Protein AF-A0AAV6VMI8-F1 (afdb_monomer_lite)

Structure (mmCIF, N/CA/C/O backbone):
data_AF-A0AAV6VMI8-F1
#
_entry.id   AF-A0AAV6VMI8-F1
#
loop_
_atom_site.group_PDB
_atom_site.id
_atom_site.type_symbol
_atom_site.label_atom_id
_atom_site.label_alt_id
_atom_site.label_comp_id
_atom_site.label_asym_id
_atom_site.label_entity_id
_atom_site.label_seq_id
_atom_site.pdbx_PDB_ins_code
_atom_site.Cartn_x
_atom_site.Cartn_y
_atom_site.Cartn_z
_atom_site.occupancy
_atom_site.B_iso_or_equiv
_atom_site.auth_seq_id
_atom_site.auth_comp_id
_atom_site.auth_asym_id
_atom_site.auth_atom_id
_atom_site.pdbx_PDB_model_num
ATOM 1 N N . MET A 1 1 ? -15.011 29.370 -5.359 1.00 36.53 1 MET A N 1
ATOM 2 C CA . MET A 1 1 ? -14.794 27.935 -5.631 1.00 36.53 1 MET A CA 1
ATOM 3 C C . MET A 1 1 ? -13.328 27.759 -5.969 1.00 36.53 1 MET A C 1
ATOM 5 O O . MET A 1 1 ? -12.942 28.091 -7.079 1.00 36.53 1 MET A O 1
ATOM 9 N N . ILE A 1 2 ? -12.497 27.371 -5.003 1.00 41.41 2 ILE A N 1
ATOM 10 C CA . ILE A 1 2 ? -11.079 27.104 -5.263 1.00 41.41 2 ILE A CA 1
ATOM 11 C C . ILE A 1 2 ? -10.953 25.587 -5.303 1.00 41.41 2 ILE A C 1
ATOM 13 O O . ILE A 1 2 ? -11.110 24.921 -4.285 1.00 41.41 2 ILE A O 1
ATOM 17 N N . VAL A 1 3 ? -10.792 25.060 -6.515 1.00 41.78 3 VAL A N 1
ATOM 18 C CA . VAL A 1 3 ? -10.458 23.657 -6.749 1.00 41.78 3 VAL A CA 1
ATOM 19 C C . VAL A 1 3 ? -9.028 23.489 -6.258 1.00 41.78 3 VAL A C 1
ATOM 21 O O . VAL A 1 3 ? -8.110 24.094 -6.811 1.00 41.78 3 VAL A O 1
ATOM 24 N N . TRP A 1 4 ? -8.860 22.751 -5.169 1.00 43.25 4 TRP A N 1
ATOM 25 C CA . TRP A 1 4 ? -7.545 22.470 -4.620 1.00 43.25 4 TRP A CA 1
ATOM 26 C C . TRP A 1 4 ? -6.719 21.654 -5.616 1.00 43.25 4 TRP A C 1
ATOM 28 O O . TRP A 1 4 ? -7.239 20.760 -6.285 1.00 43.25 4 TRP A O 1
ATOM 38 N N . ASN A 1 5 ? -5.448 22.029 -5.757 1.00 41.22 5 ASN A N 1
ATOM 39 C CA . ASN A 1 5 ? -4.552 21.483 -6.764 1.00 41.22 5 ASN A CA 1
ATOM 40 C C . ASN A 1 5 ? -3.282 20.922 -6.093 1.00 41.22 5 ASN A C 1
ATOM 42 O O . ASN A 1 5 ? -2.384 21.722 -5.787 1.00 41.22 5 ASN A O 1
ATOM 46 N N . PRO A 1 6 ? -3.168 19.586 -5.927 1.00 44.47 6 PRO A N 1
ATOM 47 C CA . PRO A 1 6 ? -2.033 18.894 -5.293 1.00 44.47 6 PRO A CA 1
ATOM 48 C C . PRO A 1 6 ? -0.650 19.350 -5.745 1.00 44.47 6 PRO A C 1
ATOM 50 O O . PRO A 1 6 ? 0.339 19.263 -5.023 1.00 44.47 6 PRO A O 1
ATOM 53 N N . ARG A 1 7 ? -0.544 19.798 -7.002 1.00 43.59 7 ARG A N 1
ATOM 54 C CA . ARG A 1 7 ? 0.745 20.137 -7.609 1.00 43.59 7 ARG A CA 1
ATOM 55 C C . ARG A 1 7 ? 1.247 21.527 -7.224 1.00 43.59 7 ARG A C 1
ATOM 57 O O . ARG A 1 7 ? 2.435 21.788 -7.415 1.00 43.59 7 ARG A O 1
ATOM 64 N N . LYS A 1 8 ? 0.375 22.422 -6.739 1.00 41.94 8 LYS A N 1
ATOM 65 C CA . LYS A 1 8 ? 0.698 23.842 -6.501 1.00 41.94 8 LYS A CA 1
ATOM 66 C C . LYS A 1 8 ? 0.512 24.309 -5.060 1.00 41.94 8 LYS A C 1
ATOM 68 O O . LYS A 1 8 ? 1.284 25.162 -4.639 1.00 41.94 8 LYS A O 1
ATOM 73 N N . ASP A 1 9 ? -0.452 23.770 -4.321 1.00 42.38 9 ASP A N 1
ATOM 74 C CA . ASP A 1 9 ? -0.675 24.167 -2.929 1.00 42.38 9 ASP A CA 1
ATOM 75 C C . ASP A 1 9 ? 0.096 23.236 -1.988 1.00 42.38 9 ASP A C 1
ATOM 77 O O . ASP A 1 9 ? -0.278 22.086 -1.790 1.00 42.38 9 ASP A O 1
ATOM 81 N N . HIS A 1 10 ? 1.193 23.730 -1.406 1.00 50.44 10 HIS A N 1
ATOM 82 C CA . HIS A 1 10 ? 1.924 23.046 -0.321 1.00 50.44 10 HIS A CA 1
ATOM 83 C C . HIS A 1 10 ? 1.223 23.199 1.039 1.00 50.44 10 HIS A C 1
ATOM 85 O O . HIS A 1 10 ? 1.739 22.767 2.065 1.00 50.44 10 HIS A O 1
ATOM 91 N N . THR A 1 11 ? 0.048 23.828 1.058 1.00 46.03 11 THR A N 1
ATOM 92 C CA . THR A 1 11 ? -0.786 24.011 2.239 1.00 46.03 11 THR A CA 1
ATOM 93 C C . THR A 1 11 ? -2.176 23.449 1.968 1.00 46.03 11 THR A C 1
ATOM 95 O O . THR A 1 11 ? -2.879 23.848 1.041 1.00 46.03 11 THR A O 1
ATOM 98 N N . ILE A 1 12 ? -2.575 22.481 2.791 1.00 54.03 12 ILE A N 1
ATOM 99 C CA . ILE A 1 12 ? -3.900 21.863 2.733 1.00 54.03 12 ILE A CA 1
ATOM 100 C C . ILE A 1 12 ? -4.937 22.947 3.087 1.00 54.03 12 ILE A C 1
ATOM 102 O O . ILE A 1 12 ? -4.815 23.575 4.145 1.00 54.03 12 ILE A O 1
ATOM 106 N N . PRO A 1 13 ? -5.946 23.216 2.238 1.00 40.59 13 PRO A N 1
ATOM 107 C CA . PRO A 1 13 ? -6.898 24.290 2.480 1.00 40.59 13 PRO A CA 1
ATOM 108 C C . PRO A 1 13 ? -7.735 24.009 3.745 1.00 40.59 13 PRO A C 1
ATOM 110 O O . PRO A 1 13 ? -8.240 22.893 3.904 1.00 40.59 13 PRO A O 1
ATOM 113 N N . PRO A 1 14 ? -7.978 25.018 4.610 1.00 41.50 14 PRO A N 1
ATOM 114 C CA . PRO A 1 14 ? -8.637 24.854 5.916 1.00 41.50 14 PRO A CA 1
ATOM 115 C C . PRO A 1 14 ? -10.023 24.195 5.869 1.00 41.50 14 PRO A C 1
ATOM 117 O O . PRO A 1 14 ? -10.485 23.642 6.861 1.00 41.50 14 PRO A O 1
ATOM 120 N N . ILE A 1 15 ? -10.693 24.252 4.716 1.00 39.72 15 ILE A N 1
ATOM 121 C CA . ILE A 1 15 ? -12.059 23.753 4.517 1.00 39.72 15 ILE A CA 1
ATOM 122 C C . ILE A 1 15 ? -12.089 22.221 4.344 1.00 39.72 15 ILE A C 1
ATOM 124 O O . ILE A 1 15 ? -13.077 21.602 4.723 1.00 39.72 15 ILE A O 1
ATOM 128 N N . ALA A 1 16 ? -11.015 21.594 3.842 1.00 44.25 16 ALA A N 1
ATOM 129 C CA . ALA A 1 16 ? -10.885 20.129 3.797 1.00 44.25 16 ALA A CA 1
ATOM 130 C C . ALA A 1 16 ? -10.472 19.532 5.160 1.00 44.25 16 ALA A C 1
ATOM 132 O O . ALA A 1 16 ? -10.681 18.350 5.420 1.00 44.25 16 ALA A O 1
ATOM 133 N N . MET A 1 17 ? -9.916 20.370 6.041 1.00 43.28 17 MET A N 1
ATOM 134 C CA . MET A 1 17 ? -9.353 19.997 7.341 1.00 43.28 17 MET A CA 1
ATOM 135 C C . MET A 1 17 ? -10.396 19.891 8.472 1.00 43.28 17 MET A C 1
ATOM 137 O O . MET A 1 17 ? -10.058 19.514 9.588 1.00 43.28 17 MET A O 1
ATOM 141 N N . THR A 1 18 ? -11.664 20.242 8.241 1.00 39.09 18 THR A N 1
ATOM 142 C CA . THR A 1 18 ? -12.664 20.297 9.327 1.00 39.09 18 THR A CA 1
ATOM 143 C C . THR A 1 18 ? -13.175 18.924 9.772 1.00 39.09 18 THR A C 1
ATOM 145 O O . THR A 1 18 ? -13.643 18.805 10.900 1.00 39.09 18 THR A O 1
ATOM 148 N N . ALA A 1 19 ? -13.049 17.885 8.938 1.00 51.28 19 ALA A N 1
ATOM 149 C CA . ALA A 1 19 ? -13.387 16.500 9.297 1.00 51.28 19 ALA A CA 1
ATOM 150 C C . ALA A 1 19 ? -12.155 15.606 9.539 1.00 51.28 19 ALA A C 1
ATOM 152 O O . ALA A 1 19 ? -12.262 14.588 10.218 1.00 51.28 19 ALA A O 1
ATOM 153 N N . PHE A 1 20 ? -10.989 15.981 9.007 1.00 60.47 20 PHE A N 1
ATOM 154 C CA . PHE A 1 20 ? -9.738 15.236 9.137 1.00 60.47 20 PHE A CA 1
ATOM 155 C C . PHE A 1 20 ? -8.681 16.144 9.776 1.00 60.47 20 PHE A C 1
ATOM 157 O O . PHE A 1 20 ? -8.137 17.031 9.119 1.00 60.47 20 PHE A O 1
ATOM 164 N N . THR A 1 21 ? -8.433 15.969 11.075 1.00 70.50 21 THR A N 1
ATOM 165 C CA . THR A 1 21 ? -7.460 16.772 11.829 1.00 70.50 21 THR A CA 1
ATOM 166 C C . THR A 1 21 ? -6.040 16.222 11.664 1.00 70.50 21 THR A C 1
ATOM 168 O O . THR A 1 21 ? -5.843 15.027 11.447 1.00 70.50 21 THR A O 1
ATOM 171 N N . GLN A 1 22 ? -5.029 17.085 11.816 1.00 66.25 22 GLN A N 1
ATOM 172 C CA . GLN A 1 22 ? -3.614 16.674 11.839 1.00 66.25 22 GLN A CA 1
ATOM 173 C C . GLN A 1 22 ? -3.338 15.612 12.917 1.00 66.25 22 GLN A C 1
ATOM 175 O O . GLN A 1 22 ? -2.601 14.666 12.681 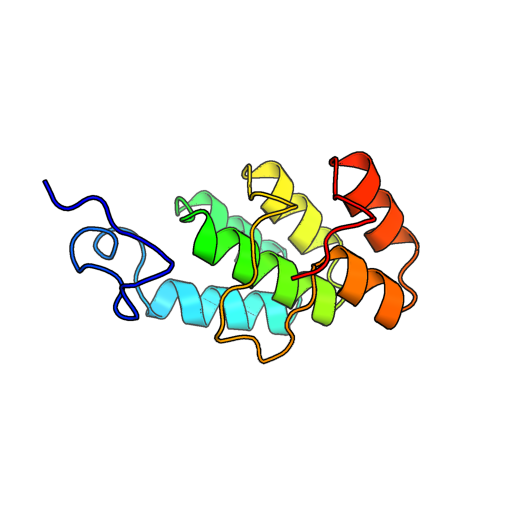1.00 66.25 22 GLN A O 1
ATOM 180 N N . GLU A 1 23 ? -4.025 15.693 14.057 1.00 73.88 23 GLU A N 1
ATOM 181 C CA . GLU A 1 23 ? -3.925 14.701 15.132 1.00 73.88 23 GLU A CA 1
ATOM 182 C C . GLU A 1 23 ? -4.386 13.298 14.692 1.00 73.88 23 GLU A C 1
ATOM 184 O O . GLU A 1 23 ? -3.769 12.295 15.056 1.00 73.88 23 GLU A O 1
ATOM 189 N N . ILE A 1 24 ? -5.427 13.207 13.851 1.00 77.19 24 ILE A N 1
ATOM 190 C CA . ILE A 1 24 ? -5.866 11.936 13.255 1.00 77.19 24 ILE A CA 1
ATOM 191 C C . ILE A 1 24 ? -4.804 11.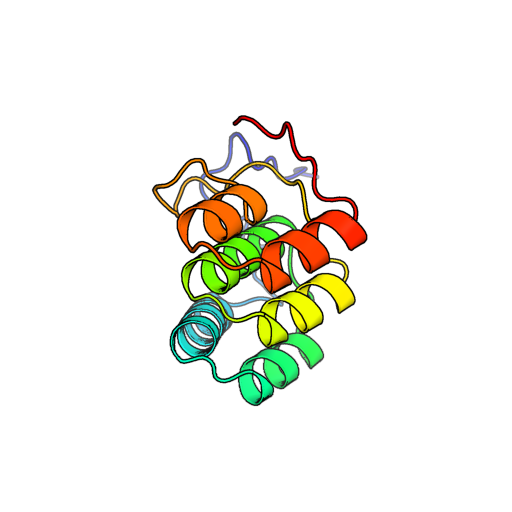412 12.285 1.00 77.19 24 ILE A C 1
ATOM 193 O O . ILE A 1 24 ? -4.526 10.214 12.287 1.00 77.19 24 ILE A O 1
ATOM 197 N N . PHE A 1 25 ? -4.188 12.283 11.481 1.00 76.75 25 PHE A N 1
ATOM 198 C CA . PHE A 1 25 ? -3.111 11.889 10.569 1.00 76.75 25 PHE A CA 1
ATOM 199 C C . PHE A 1 25 ? -1.884 11.355 11.317 1.00 76.75 25 PHE A C 1
ATOM 201 O O . PHE A 1 25 ? -1.397 10.271 10.996 1.00 76.75 25 PHE A O 1
ATOM 208 N N . ASP A 1 26 ? -1.428 12.053 12.354 1.00 78.94 26 ASP A N 1
ATOM 209 C CA . ASP A 1 26 ? -0.295 11.630 13.184 1.00 78.94 26 ASP A CA 1
ATOM 210 C C . ASP A 1 26 ? -0.595 10.311 13.904 1.00 78.94 26 ASP A C 1
ATOM 212 O O . ASP A 1 26 ? 0.230 9.396 13.942 1.00 78.94 26 ASP A O 1
ATOM 216 N N . THR A 1 27 ? -1.820 10.153 14.406 1.00 84.62 27 THR A N 1
ATOM 217 C CA . THR A 1 27 ? -2.254 8.901 15.033 1.00 84.62 27 THR A CA 1
ATOM 218 C C . THR A 1 27 ? -2.307 7.758 14.014 1.00 84.62 27 THR A C 1
ATOM 220 O O . THR A 1 27 ? -1.836 6.653 14.291 1.00 84.62 27 THR A O 1
ATOM 223 N N . LEU A 1 28 ? -2.828 8.000 12.808 1.00 82.88 28 LEU A N 1
ATOM 224 C CA . LEU A 1 28 ? -2.870 7.005 11.732 1.00 82.88 28 LEU A CA 1
ATOM 225 C C . LEU A 1 28 ? -1.465 6.596 11.293 1.00 82.88 28 LEU A C 1
ATOM 227 O O . LEU A 1 28 ? -1.164 5.407 11.250 1.00 82.88 28 LEU A O 1
ATOM 231 N N . THR A 1 29 ? -0.581 7.552 11.024 1.00 81.81 29 THR A N 1
ATOM 232 C CA . THR A 1 29 ? 0.804 7.255 10.634 1.00 81.81 29 THR A CA 1
ATOM 233 C C . THR A 1 29 ? 1.556 6.512 11.738 1.00 81.81 29 THR A C 1
ATOM 235 O O . THR A 1 29 ? 2.304 5.574 11.442 1.00 81.81 29 THR A O 1
ATOM 238 N N . HIS A 1 30 ? 1.312 6.846 13.009 1.00 85.12 30 HIS A N 1
ATOM 239 C CA . HIS A 1 30 ? 1.862 6.117 14.147 1.00 85.12 30 HIS A CA 1
ATOM 240 C C . HIS A 1 30 ? 1.342 4.675 14.209 1.00 85.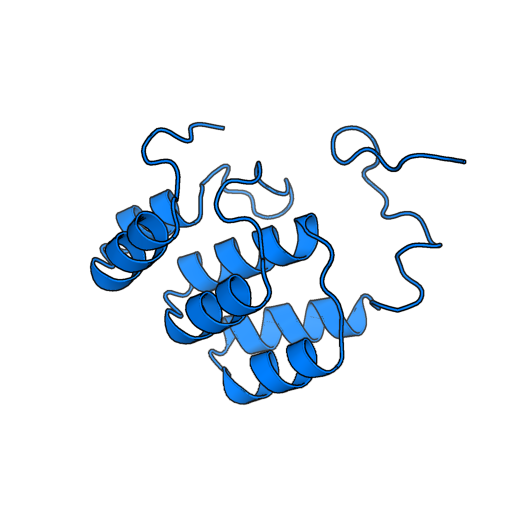12 30 HIS A C 1
ATOM 242 O O . HIS A 1 30 ? 2.153 3.753 14.217 1.00 85.12 30 HIS A O 1
ATOM 248 N N . THR A 1 31 ? 0.021 4.457 14.166 1.00 86.00 31 THR A N 1
ATOM 249 C CA . THR A 1 31 ? -0.576 3.102 14.208 1.00 86.00 31 THR A CA 1
ATOM 250 C C . THR A 1 31 ? -0.123 2.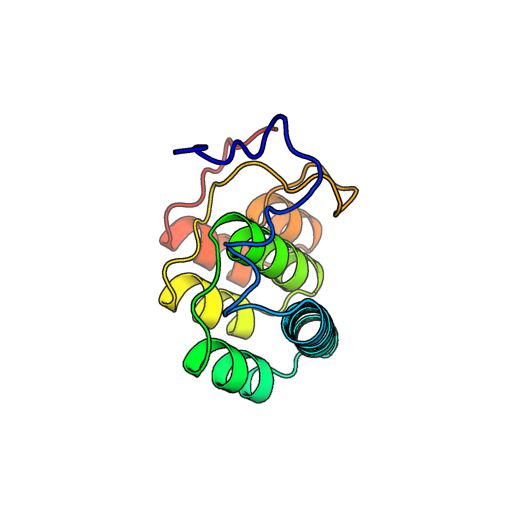226 13.040 1.00 86.00 31 THR A C 1
ATOM 252 O O . THR A 1 31 ? 0.192 1.051 13.228 1.00 86.00 31 THR A O 1
ATOM 255 N N . ILE A 1 32 ? 0.008 2.808 11.846 1.00 85.44 32 ILE A N 1
ATOM 256 C CA . ILE A 1 32 ? 0.527 2.119 10.662 1.00 85.44 32 ILE A CA 1
ATOM 257 C C . ILE A 1 32 ? 2.007 1.798 10.823 1.00 85.44 32 ILE A C 1
ATOM 259 O O . ILE A 1 32 ? 2.448 0.737 10.398 1.00 85.44 32 ILE A O 1
ATOM 263 N N . THR A 1 33 ? 2.781 2.668 11.466 1.00 82.44 33 THR A N 1
ATOM 264 C CA . THR A 1 33 ? 4.193 2.403 11.761 1.00 82.44 33 THR A CA 1
ATOM 265 C C . THR A 1 33 ? 4.362 1.301 12.803 1.00 82.44 33 THR A C 1
ATOM 267 O O . THR A 1 33 ? 5.289 0.502 12.681 1.00 82.44 33 THR A O 1
ATOM 270 N N . THR A 1 34 ? 3.479 1.234 13.800 1.00 85.50 34 THR A N 1
ATOM 271 C CA . THR A 1 34 ? 3.503 0.204 14.848 1.00 85.50 34 THR A CA 1
ATOM 272 C C . THR A 1 34 ? 2.855 -1.115 14.419 1.00 85.50 34 THR A C 1
ATOM 274 O O . THR A 1 34 ? 3.053 -2.114 15.102 1.00 85.50 34 THR A O 1
ATOM 277 N N . GLY A 1 35 ? 2.112 -1.140 13.305 1.00 83.69 35 GLY A N 1
ATOM 278 C CA . GLY A 1 35 ? 1.437 -2.338 12.782 1.00 83.69 35 GLY A CA 1
ATOM 279 C C . GLY A 1 35 ? 0.095 -2.648 13.443 1.00 83.69 35 GLY A C 1
ATOM 280 O O . GLY A 1 35 ? -0.381 -3.777 13.381 1.00 83.69 35 GLY A O 1
ATOM 281 N N . ASP A 1 36 ? -0.521 -1.657 14.085 1.00 87.00 36 ASP A N 1
ATOM 282 C CA . ASP A 1 36 ? -1.734 -1.822 14.889 1.00 87.00 36 ASP A CA 1
ATOM 283 C C . ASP A 1 36 ? -2.989 -1.741 13.997 1.00 87.00 36 ASP A C 1
ATOM 285 O O . ASP A 1 36 ? -3.689 -0.725 13.948 1.00 87.00 36 ASP A O 1
ATOM 289 N N . ALA A 1 37 ? -3.230 -2.810 13.227 1.00 84.56 37 ALA A N 1
ATOM 290 C CA . ALA A 1 37 ? -4.258 -2.853 12.184 1.00 84.56 37 ALA A CA 1
ATOM 291 C C . ALA A 1 37 ? -5.681 -2.605 12.713 1.00 84.56 37 ALA A C 1
ATOM 293 O O . ALA A 1 37 ? -6.455 -1.918 12.046 1.00 84.56 37 ALA A O 1
ATOM 294 N N . GLU A 1 38 ? -6.019 -3.085 13.916 1.00 86.12 38 GLU A N 1
ATOM 295 C CA . GLU A 1 38 ? -7.333 -2.841 14.531 1.00 86.12 38 GLU A CA 1
ATOM 296 C C . GLU A 1 38 ? -7.573 -1.351 14.789 1.00 86.12 38 GLU A C 1
ATOM 298 O O . GLU A 1 38 ? -8.638 -0.817 14.465 1.00 86.12 38 GLU A O 1
ATOM 303 N N . LYS A 1 39 ? -6.582 -0.647 15.352 1.00 85.44 39 LYS A N 1
ATOM 304 C CA . LYS A 1 39 ? -6.700 0.799 15.584 1.00 85.44 39 LYS A CA 1
ATOM 305 C C . LYS A 1 39 ? -6.785 1.553 14.272 1.00 85.44 39 LYS A C 1
ATOM 307 O O . LYS A 1 39 ? -7.617 2.452 14.153 1.00 85.44 39 LYS A O 1
ATOM 312 N N . THR A 1 40 ? -5.965 1.178 13.291 1.00 84.75 40 THR A N 1
ATOM 313 C CA . THR A 1 40 ? -6.026 1.779 11.960 1.00 84.75 40 THR A CA 1
ATOM 314 C C . THR A 1 40 ? -7.414 1.584 11.349 1.00 84.75 40 THR A C 1
ATOM 316 O O . THR A 1 40 ? -8.018 2.558 10.914 1.00 84.75 40 THR A O 1
ATOM 319 N N . GLU A 1 41 ? -7.986 0.379 11.390 1.00 84.75 41 GLU A N 1
ATOM 320 C CA . GLU A 1 41 ? -9.332 0.133 10.871 1.00 84.75 41 GLU A CA 1
ATOM 321 C C . GLU A 1 41 ? -10.396 0.950 11.609 1.00 84.75 41 GLU A C 1
ATOM 323 O O . GLU A 1 41 ? -11.235 1.576 10.961 1.00 84.75 41 GLU A O 1
ATOM 328 N N . ASN A 1 42 ? -10.354 0.982 12.943 1.00 85.50 42 ASN A N 1
ATOM 329 C CA . ASN A 1 42 ? -11.307 1.736 13.753 1.00 85.50 42 ASN A CA 1
ATOM 330 C C . ASN A 1 42 ? -11.279 3.227 13.414 1.00 85.50 42 ASN A C 1
ATOM 332 O O . ASN A 1 42 ? -12.332 3.819 13.181 1.00 85.50 42 ASN A O 1
ATOM 336 N N . ILE A 1 43 ? -10.089 3.822 13.303 1.00 81.31 43 ILE A N 1
ATOM 337 C CA . ILE A 1 43 ? -9.951 5.229 12.915 1.00 81.31 43 ILE A CA 1
ATOM 338 C C . ILE A 1 43 ? -10.485 5.426 11.495 1.00 81.31 43 ILE A C 1
ATOM 340 O O . ILE A 1 43 ? -11.313 6.308 11.262 1.00 81.31 43 ILE A O 1
ATOM 344 N N . LEU A 1 44 ? -10.103 4.554 10.559 1.00 80.12 44 LEU A N 1
ATOM 345 C CA . LEU A 1 44 ? -10.607 4.609 9.193 1.00 80.12 44 LEU A CA 1
ATOM 346 C C . LEU A 1 44 ? -12.130 4.468 9.155 1.00 80.12 44 LEU A C 1
ATOM 348 O O . LEU A 1 44 ? -12.772 5.123 8.349 1.00 80.12 44 LEU A O 1
ATOM 352 N N . ARG A 1 45 ? -12.766 3.642 9.997 1.00 78.62 45 ARG A N 1
ATOM 353 C CA . ARG A 1 45 ? -14.239 3.492 10.024 1.00 78.62 45 ARG A CA 1
ATOM 354 C C . ARG A 1 45 ? -14.935 4.802 10.378 1.00 78.62 45 ARG A C 1
ATOM 356 O O . ARG A 1 45 ? -16.038 5.046 9.903 1.00 78.62 45 ARG A O 1
ATOM 363 N N . THR A 1 46 ? -14.294 5.624 11.200 1.00 77.56 46 THR A N 1
ATOM 364 C CA . THR A 1 46 ? -14.855 6.897 11.659 1.00 77.56 46 THR A CA 1
ATOM 365 C C . THR A 1 46 ? -14.591 8.064 10.713 1.00 77.56 46 THR A C 1
ATOM 367 O O . THR A 1 46 ? -15.302 9.064 10.792 1.00 77.56 46 THR A O 1
ATOM 370 N N . VAL A 1 47 ? -13.606 7.953 9.814 1.00 75.25 47 VAL A N 1
ATOM 371 C CA . VAL A 1 47 ? -13.131 9.076 8.999 1.00 75.25 47 VAL A CA 1
ATOM 372 C C . VAL A 1 47 ? -13.108 8.747 7.508 1.00 75.25 47 VAL A C 1
ATOM 374 O O . VAL A 1 47 ? -12.769 7.642 7.093 1.00 75.25 47 VAL A O 1
ATOM 377 N N . VAL A 1 48 ? -13.440 9.731 6.676 1.00 74.44 48 VAL A N 1
ATOM 378 C CA . VAL A 1 48 ? -13.273 9.625 5.221 1.00 74.44 48 VAL A CA 1
ATOM 379 C C . VAL A 1 48 ? -11.890 10.154 4.859 1.00 74.44 48 VAL A C 1
ATOM 381 O O . VAL A 1 48 ? -11.563 11.295 5.184 1.00 74.44 48 VAL A O 1
ATOM 384 N N . LEU A 1 49 ? -11.074 9.329 4.198 1.00 69.56 49 LEU A N 1
ATOM 385 C CA . LEU A 1 49 ? -9.730 9.726 3.788 1.00 69.56 49 LEU A CA 1
ATOM 386 C C . LEU A 1 49 ? -9.753 10.550 2.490 1.00 69.56 49 LEU A C 1
ATOM 388 O O . LEU A 1 49 ? -10.368 10.126 1.508 1.00 69.56 49 LEU A O 1
ATOM 392 N N . PRO A 1 50 ? -9.019 11.675 2.433 1.00 70.94 50 PRO A N 1
ATOM 393 C CA . PRO A 1 50 ? -8.628 12.279 1.165 1.00 70.94 50 PRO A CA 1
ATOM 394 C C . PRO A 1 50 ? -7.763 11.304 0.353 1.00 70.94 50 PRO A C 1
ATOM 396 O O . PRO A 1 50 ? -6.945 10.588 0.931 1.00 70.94 50 PRO A O 1
ATOM 399 N N . GLN A 1 51 ? -7.876 11.322 -0.979 1.00 68.88 51 GLN A N 1
ATOM 400 C CA . GLN A 1 51 ? -7.083 10.460 -1.876 1.00 68.88 51 GLN A CA 1
ATOM 401 C C . GLN A 1 51 ? -5.570 10.578 -1.627 1.00 68.88 51 GLN A C 1
ATOM 403 O O . GLN A 1 51 ? -4.881 9.569 -1.502 1.00 68.88 51 GLN A O 1
ATOM 408 N N . GLU A 1 52 ? -5.070 11.802 -1.448 1.00 67.06 52 GLU A N 1
ATOM 409 C CA . GLU A 1 52 ? -3.642 12.072 -1.222 1.00 67.06 52 GLU A CA 1
ATOM 410 C C . GLU A 1 52 ? -3.124 11.509 0.106 1.00 67.06 52 GLU A C 1
ATOM 412 O O . GLU A 1 52 ? -2.012 10.979 0.195 1.00 67.06 52 GLU A O 1
ATOM 417 N N . VAL A 1 53 ? -3.960 11.573 1.145 1.00 73.44 53 VAL A N 1
ATOM 418 C CA . VAL A 1 53 ? -3.664 10.969 2.447 1.00 73.44 53 VAL A CA 1
ATOM 419 C C . VAL A 1 53 ? -3.718 9.448 2.333 1.00 73.44 53 VAL A C 1
ATOM 421 O O . VAL A 1 53 ? -2.811 8.773 2.810 1.00 73.44 53 VAL A O 1
ATOM 424 N N . GLY A 1 54 ? -4.733 8.903 1.659 1.00 75.31 54 GLY A N 1
ATOM 425 C CA . GLY A 1 54 ? -4.863 7.467 1.414 1.00 75.31 54 GLY A CA 1
ATOM 426 C C . GLY A 1 54 ? -3.625 6.874 0.745 1.00 75.31 54 GLY A C 1
ATOM 427 O O . GLY A 1 54 ? -3.086 5.879 1.228 1.00 75.31 54 GLY A O 1
ATOM 428 N N . TYR A 1 55 ? -3.111 7.538 -0.291 1.00 76.44 55 TYR A N 1
ATOM 429 C CA . TYR A 1 55 ? -1.892 7.114 -0.975 1.00 76.44 55 TYR A CA 1
ATOM 430 C C . TYR A 1 55 ? -0.654 7.171 -0.065 1.00 76.44 55 TYR A C 1
ATOM 432 O O . TYR A 1 55 ? 0.109 6.208 0.016 1.00 76.44 55 TYR A O 1
ATOM 440 N N . SER A 1 56 ? -0.482 8.269 0.679 1.00 77.19 56 SER A N 1
ATOM 441 C CA . SER A 1 56 ? 0.608 8.436 1.654 1.00 77.19 56 SER A CA 1
ATOM 442 C C . SER A 1 56 ? 0.647 7.311 2.689 1.00 77.19 56 SER A C 1
ATOM 444 O O . SER A 1 56 ? 1.696 6.716 2.947 1.00 77.19 56 SER A O 1
ATOM 446 N N . LEU A 1 57 ? -0.516 6.982 3.255 1.00 80.12 57 LEU A N 1
ATOM 447 C CA . LEU A 1 57 ? -0.661 5.897 4.219 1.00 80.12 57 LEU A CA 1
ATOM 448 C C . LEU A 1 57 ? -0.377 4.532 3.581 1.00 80.12 57 LEU A C 1
ATOM 450 O O . LEU A 1 57 ? 0.230 3.673 4.222 1.00 80.12 57 LEU A O 1
ATOM 454 N N . MET A 1 58 ? -0.752 4.342 2.314 1.00 81.94 58 MET A N 1
ATOM 455 C CA . MET A 1 58 ? -0.495 3.102 1.583 1.00 81.94 58 MET A CA 1
ATOM 456 C C . MET A 1 58 ? 0.998 2.900 1.300 1.00 81.94 58 MET A C 1
ATOM 458 O O . MET A 1 58 ? 1.515 1.801 1.505 1.00 81.94 58 MET A O 1
ATOM 462 N N . CYS A 1 59 ? 1.720 3.959 0.921 1.00 79.19 59 CYS A N 1
ATOM 463 C CA . CYS A 1 59 ? 3.179 3.937 0.802 1.00 79.19 59 CYS A CA 1
ATOM 464 C C . CYS A 1 59 ? 3.858 3.613 2.136 1.00 79.19 59 CYS A C 1
ATOM 466 O O . CYS A 1 59 ? 4.764 2.779 2.179 1.00 79.19 59 CYS A O 1
ATOM 468 N N . LEU A 1 60 ? 3.405 4.228 3.233 1.00 81.81 60 LEU A N 1
ATOM 469 C CA . LEU A 1 60 ? 3.950 3.966 4.564 1.00 81.81 60 LEU A CA 1
ATOM 470 C C . LEU A 1 60 ? 3.725 2.508 4.985 1.00 81.81 60 LEU A C 1
ATOM 472 O O . LEU A 1 60 ? 4.663 1.836 5.417 1.00 81.81 60 LEU A O 1
ATOM 476 N N . ALA A 1 61 ? 2.511 1.989 4.804 1.00 85.06 61 ALA A N 1
ATOM 477 C CA . ALA A 1 61 ? 2.197 0.594 5.085 1.00 85.06 61 ALA A CA 1
ATOM 478 C C . ALA A 1 61 ? 3.033 -0.363 4.215 1.00 85.06 61 ALA A C 1
ATOM 480 O O . ALA A 1 61 ? 3.514 -1.381 4.716 1.00 85.06 61 ALA A O 1
ATOM 481 N N . ALA A 1 62 ? 3.294 -0.011 2.949 1.00 84.12 62 ALA A N 1
ATOM 482 C CA . ALA A 1 62 ? 4.111 -0.816 2.041 1.00 84.12 62 ALA A CA 1
ATOM 483 C C . ALA A 1 62 ? 5.582 -0.814 2.470 1.00 84.12 62 ALA A C 1
ATOM 485 O O . ALA A 1 62 ? 6.228 -1.859 2.517 1.00 84.12 62 ALA A O 1
ATOM 486 N N . GLN A 1 63 ? 6.100 0.347 2.877 1.00 81.94 63 GLN A N 1
ATOM 487 C CA . GLN A 1 63 ? 7.444 0.486 3.432 1.00 81.94 63 GLN A CA 1
ATOM 488 C C . GLN A 1 63 ? 7.628 -0.341 4.716 1.00 81.94 63 GLN A C 1
ATOM 490 O O . GLN A 1 63 ? 8.707 -0.904 4.943 1.00 81.94 63 GLN A O 1
ATOM 495 N N . LYS A 1 64 ? 6.590 -0.403 5.556 1.00 83.31 64 LYS A N 1
ATOM 496 C CA . LYS A 1 64 ? 6.566 -1.168 6.812 1.00 83.31 64 LYS A CA 1
ATOM 497 C C . LYS A 1 64 ? 6.179 -2.631 6.634 1.00 83.31 64 LYS A C 1
ATOM 499 O O . LYS A 1 64 ? 6.309 -3.396 7.580 1.00 83.31 64 LYS A O 1
ATOM 504 N N . ASN A 1 65 ? 5.818 -3.037 5.419 1.00 84.19 65 ASN A N 1
ATOM 505 C CA . ASN A 1 65 ? 5.431 -4.400 5.083 1.00 84.19 65 ASN A CA 1
ATOM 506 C C . ASN A 1 65 ? 4.119 -4.877 5.737 1.00 84.19 65 ASN A C 1
ATOM 508 O O . ASN A 1 65 ? 3.937 -6.070 5.968 1.00 84.19 65 ASN A O 1
ATOM 512 N N . HIS A 1 66 ? 3.202 -3.958 6.039 1.00 86.94 66 HIS A N 1
ATOM 513 C CA . HIS A 1 66 ? 1.934 -4.259 6.705 1.00 86.94 66 HIS A CA 1
ATOM 514 C C . HIS A 1 66 ? 0.827 -4.543 5.682 1.00 86.94 66 HIS A C 1
ATOM 516 O O . HIS A 1 66 ? 0.034 -3.667 5.331 1.00 86.94 66 HIS A O 1
ATOM 522 N N . VAL A 1 67 ? 0.784 -5.786 5.197 1.00 85.81 67 VAL A N 1
ATOM 523 C CA . VAL A 1 67 ? -0.165 -6.243 4.165 1.00 85.81 67 VAL A CA 1
ATOM 524 C C . VAL A 1 67 ? -1.622 -6.078 4.613 1.00 85.81 67 VAL A C 1
ATOM 526 O O . VAL A 1 67 ? -2.457 -5.636 3.823 1.00 85.81 67 VAL A O 1
ATOM 529 N N . ASP A 1 68 ? -1.922 -6.350 5.884 1.00 88.56 68 ASP A N 1
ATOM 530 C CA . ASP A 1 68 ? -3.276 -6.234 6.445 1.00 88.56 68 ASP A CA 1
ATOM 531 C C . ASP A 1 68 ? -3.802 -4.797 6.384 1.00 88.56 68 ASP A C 1
ATOM 533 O O . ASP A 1 68 ? -4.935 -4.543 5.979 1.00 88.56 68 ASP A O 1
ATOM 537 N N . ILE A 1 69 ? -2.940 -3.832 6.700 1.00 87.00 69 ILE A N 1
ATOM 538 C CA . ILE A 1 69 ? -3.270 -2.408 6.633 1.00 87.00 69 ILE A CA 1
ATOM 539 C C . ILE A 1 69 ? -3.523 -1.986 5.184 1.00 87.00 69 ILE A C 1
ATOM 541 O O . ILE A 1 69 ? -4.458 -1.236 4.913 1.00 87.00 69 ILE A O 1
ATOM 545 N N . ILE A 1 70 ? -2.735 -2.496 4.235 1.00 85.81 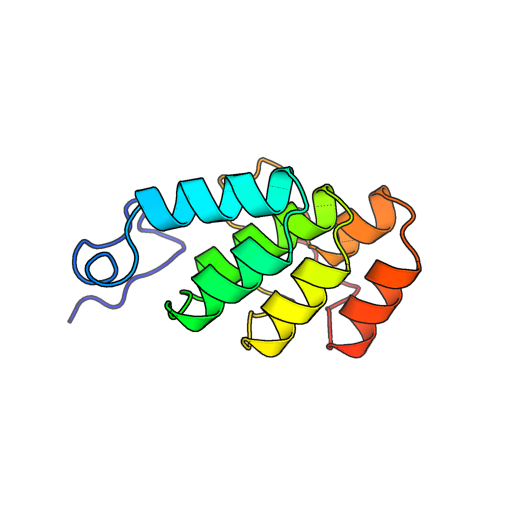70 ILE A N 1
ATOM 546 C CA . ILE A 1 70 ? -2.936 -2.216 2.809 1.00 85.81 70 ILE A CA 1
ATOM 547 C C . ILE A 1 70 ? -4.265 -2.782 2.316 1.00 85.81 70 ILE A C 1
ATOM 549 O O . ILE A 1 70 ? -4.973 -2.093 1.584 1.00 85.81 70 ILE A O 1
ATOM 553 N N . ARG A 1 71 ? -4.656 -3.984 2.759 1.00 86.75 71 ARG A N 1
ATOM 554 C CA . ARG A 1 71 ? -5.988 -4.539 2.467 1.00 86.75 71 ARG A CA 1
ATOM 555 C C . ARG A 1 71 ? -7.091 -3.597 2.932 1.00 86.75 71 ARG A C 1
ATOM 557 O O . ARG A 1 71 ? -7.980 -3.289 2.144 1.00 86.75 71 ARG A O 1
ATOM 564 N N . ILE A 1 72 ? -6.998 -3.112 4.171 1.00 86.19 72 ILE A N 1
ATOM 565 C CA . ILE A 1 72 ? -7.980 -2.184 4.740 1.00 86.19 72 ILE A CA 1
ATOM 566 C C . ILE A 1 72 ? -8.024 -0.882 3.927 1.00 86.19 72 ILE A C 1
ATOM 568 O O . ILE A 1 72 ? -9.104 -0.432 3.558 1.00 86.19 72 ILE A O 1
ATOM 572 N N . LEU A 1 73 ? -6.872 -0.284 3.607 1.00 83.56 73 LEU A N 1
ATOM 573 C CA . LEU A 1 73 ? -6.799 0.970 2.845 1.00 83.56 73 LEU A CA 1
ATOM 574 C C . LEU A 1 73 ? -7.398 0.836 1.438 1.00 83.56 73 LEU A C 1
ATOM 576 O O . LEU A 1 73 ? -8.133 1.721 0.995 1.00 83.56 73 LEU A O 1
ATOM 580 N N . ILE A 1 74 ? -7.133 -0.279 0.756 1.00 84.25 74 ILE A N 1
ATOM 581 C CA . ILE A 1 74 ? -7.690 -0.564 -0.571 1.00 84.25 74 ILE A CA 1
ATOM 582 C C . ILE A 1 74 ? -9.202 -0.788 -0.500 1.00 84.25 74 ILE A C 1
ATOM 584 O O . ILE A 1 74 ? -9.927 -0.290 -1.358 1.00 84.25 74 ILE A O 1
ATOM 588 N N . ASP A 1 75 ? -9.696 -1.481 0.529 1.00 84.25 75 ASP A N 1
ATOM 589 C CA . ASP A 1 75 ? -11.136 -1.676 0.745 1.00 84.25 75 ASP A CA 1
ATOM 590 C C . ASP A 1 75 ? -11.871 -0.344 0.975 1.00 84.25 75 ASP A C 1
ATOM 592 O O . ASP A 1 75 ? -13.031 -0.179 0.605 1.00 84.25 75 ASP A O 1
ATOM 596 N N . ARG A 1 76 ? -11.164 0.673 1.489 1.00 78.38 76 ARG A N 1
ATOM 597 C CA . ARG A 1 76 ? -11.683 2.049 1.592 1.00 78.38 76 ARG A CA 1
ATOM 598 C C . ARG A 1 76 ? -11.656 2.839 0.287 1.00 78.38 76 ARG A C 1
ATOM 600 O O . ARG A 1 76 ? -12.021 4.012 0.296 1.00 78.38 76 ARG A O 1
ATOM 607 N N . GLY A 1 77 ? -11.247 2.226 -0.820 1.00 75.06 77 GLY A N 1
ATOM 608 C CA . GLY A 1 77 ? -11.171 2.882 -2.120 1.00 75.06 77 GLY A CA 1
ATOM 609 C C . GLY A 1 77 ? -9.975 3.821 -2.253 1.00 75.06 77 GLY A C 1
ATOM 610 O O . GLY A 1 77 ? -10.037 4.764 -3.042 1.00 75.06 77 GLY A O 1
ATOM 611 N N . CYS A 1 78 ? -8.897 3.594 -1.490 1.00 75.00 78 CYS A N 1
ATOM 612 C 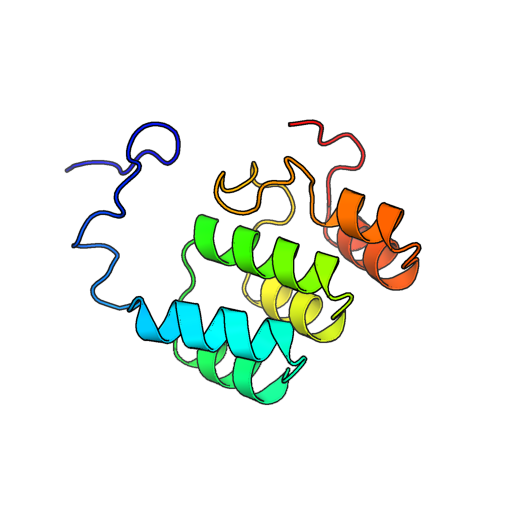CA . CYS A 1 78 ? -7.668 4.352 -1.701 1.00 75.00 78 CYS A CA 1
ATOM 613 C C . CYS A 1 78 ? -7.104 4.068 -3.104 1.00 75.00 78 CYS A C 1
ATOM 615 O O . CYS A 1 78 ? -7.037 2.908 -3.523 1.00 75.00 78 CYS A O 1
ATOM 617 N N . PRO A 1 79 ? -6.681 5.110 -3.833 1.00 70.81 79 PRO A N 1
ATOM 618 C CA . PRO A 1 79 ? -6.095 4.955 -5.153 1.00 70.81 79 PRO A CA 1
ATOM 619 C C . PRO A 1 79 ? -4.735 4.257 -5.058 1.00 70.81 79 PRO A C 1
ATOM 621 O O . PRO A 1 79 ? -3.875 4.629 -4.262 1.00 70.81 79 PRO A O 1
ATOM 624 N N . VAL A 1 80 ? -4.540 3.236 -5.894 1.00 72.50 80 VAL A N 1
ATOM 625 C CA . VAL A 1 80 ? -3.336 2.387 -5.880 1.00 72.50 80 VAL A CA 1
ATOM 626 C C . VAL A 1 80 ? -2.173 3.006 -6.667 1.00 72.50 80 VAL A C 1
ATOM 628 O O . VAL A 1 80 ? -1.010 2.727 -6.381 1.00 72.50 80 VAL A O 1
ATOM 631 N N . ASN A 1 81 ? -2.494 3.876 -7.628 1.00 69.12 81 ASN A N 1
ATOM 632 C CA . ASN A 1 81 ? -1.572 4.382 -8.648 1.00 69.12 81 ASN A CA 1
ATOM 633 C C . ASN A 1 81 ? -1.322 5.891 -8.568 1.00 69.12 81 ASN A C 1
ATOM 635 O O . ASN A 1 81 ? -0.778 6.450 -9.514 1.00 69.12 81 ASN A O 1
ATOM 639 N N . ASP A 1 82 ? -1.763 6.579 -7.515 1.00 65.00 82 ASP A N 1
ATOM 640 C CA . ASP A 1 82 ? -1.644 8.038 -7.493 1.00 65.00 82 ASP A CA 1
ATOM 641 C C . ASP A 1 82 ? -0.185 8.509 -7.345 1.00 65.00 82 ASP A C 1
ATOM 643 O O . ASP A 1 82 ? 0.639 7.837 -6.733 1.00 65.00 82 ASP A O 1
ATOM 647 N N . PRO A 1 83 ? 0.189 9.653 -7.941 1.00 57.09 83 PRO A N 1
ATOM 648 C CA . PRO A 1 83 ? 1.552 10.154 -7.875 1.00 57.09 83 PRO A CA 1
ATOM 649 C C . PRO A 1 83 ? 1.927 10.555 -6.445 1.00 57.09 83 PRO A C 1
ATOM 651 O O . PRO A 1 83 ? 1.142 11.147 -5.706 1.00 57.09 83 PRO A O 1
ATOM 654 N N . VAL A 1 84 ? 3.174 10.248 -6.096 1.00 57.22 84 VAL A N 1
ATOM 655 C CA . VAL A 1 84 ? 3.774 10.391 -4.767 1.00 57.22 84 VAL A CA 1
ATOM 656 C C . VAL A 1 84 ? 3.505 11.743 -4.104 1.00 57.22 84 VAL A C 1
ATOM 658 O O . VAL A 1 84 ? 3.739 12.805 -4.684 1.00 57.22 84 VAL A O 1
ATOM 661 N N . VAL A 1 85 ? 3.091 11.684 -2.834 1.00 53.88 85 VAL A N 1
ATOM 662 C CA . VAL A 1 85 ? 3.119 12.831 -1.923 1.00 53.88 85 VAL A CA 1
ATOM 663 C C . VAL A 1 85 ? 4.575 13.108 -1.562 1.00 53.88 85 VAL A C 1
ATOM 665 O O . VAL A 1 85 ? 5.253 12.253 -0.995 1.00 53.88 85 VAL A O 1
ATOM 668 N N . LYS A 1 86 ? 5.048 14.307 -1.916 1.00 49.91 86 LYS A N 1
ATOM 669 C CA . LYS A 1 86 ? 6.450 14.760 -1.832 1.00 49.91 86 LYS A CA 1
ATOM 670 C C . LYS A 1 86 ? 7.130 14.587 -0.465 1.00 49.91 86 LYS A C 1
ATOM 672 O O . LYS A 1 86 ? 8.353 14.656 -0.410 1.00 49.91 86 LYS A O 1
ATOM 677 N N . ASP A 1 87 ? 6.374 14.382 0.611 1.00 48.69 87 ASP A N 1
ATOM 678 C CA . ASP A 1 87 ? 6.906 14.327 1.978 1.00 48.69 87 ASP A CA 1
ATOM 679 C C . ASP A 1 87 ? 7.529 12.975 2.351 1.00 48.69 87 ASP A C 1
ATOM 681 O O . ASP A 1 87 ? 8.432 12.915 3.189 1.00 48.69 87 ASP A O 1
ATOM 685 N N . PHE A 1 88 ? 7.127 11.881 1.696 1.00 53.75 88 PHE A N 1
ATOM 686 C CA . PHE A 1 88 ? 7.882 10.635 1.783 1.00 53.75 88 PHE A CA 1
ATOM 687 C C . PHE A 1 88 ? 8.975 10.726 0.731 1.00 53.75 88 PHE A C 1
ATOM 689 O O . PHE A 1 88 ? 8.709 10.530 -0.446 1.00 53.75 88 PHE A O 1
ATOM 696 N N . ASN A 1 89 ? 10.188 11.067 1.170 1.00 51.03 89 ASN A N 1
ATOM 697 C CA . ASN A 1 89 ? 11.415 11.347 0.403 1.00 51.03 89 ASN A CA 1
ATOM 698 C C . ASN A 1 89 ? 11.867 10.255 -0.606 1.00 51.03 89 ASN A C 1
ATOM 700 O O . ASN A 1 89 ? 13.015 10.225 -1.048 1.00 51.03 89 ASN A O 1
ATOM 704 N N . THR A 1 90 ? 10.994 9.313 -0.930 1.00 54.22 90 THR A N 1
ATOM 705 C CA . THR A 1 90 ? 11.126 8.275 -1.929 1.00 54.22 90 THR A CA 1
ATOM 706 C C . THR A 1 90 ? 10.033 8.496 -2.973 1.00 54.22 90 THR A C 1
ATOM 708 O O . THR A 1 90 ? 8.855 8.278 -2.706 1.00 54.22 90 THR A O 1
ATOM 711 N N . ASN A 1 91 ? 10.421 8.888 -4.192 1.00 65.12 91 ASN A N 1
ATOM 712 C CA . ASN A 1 91 ? 9.545 8.934 -5.374 1.00 65.12 91 ASN A CA 1
ATOM 713 C C . ASN A 1 91 ? 9.147 7.512 -5.822 1.00 65.12 91 ASN A C 1
ATOM 715 O O . ASN A 1 91 ? 9.297 7.147 -6.982 1.00 65.12 91 ASN A O 1
ATOM 719 N N . MET A 1 92 ? 8.728 6.665 -4.882 1.00 70.62 92 MET A N 1
ATOM 720 C CA . MET A 1 92 ? 8.477 5.256 -5.103 1.00 70.62 92 MET A CA 1
ATOM 721 C C . MET A 1 92 ? 7.012 4.919 -4.890 1.00 70.62 92 MET A C 1
ATOM 723 O O . MET A 1 92 ? 6.394 5.348 -3.915 1.00 70.62 92 MET A O 1
ATOM 727 N N . THR A 1 93 ? 6.475 4.085 -5.773 1.00 76.31 93 THR A N 1
ATOM 728 C CA . THR A 1 93 ? 5.115 3.561 -5.626 1.00 76.31 93 THR A CA 1
ATOM 729 C C . THR A 1 93 ? 5.031 2.514 -4.510 1.00 76.31 93 THR A C 1
ATOM 731 O O . THR A 1 93 ? 6.056 1.935 -4.119 1.00 76.31 93 THR A O 1
ATOM 734 N N . PRO A 1 94 ? 3.827 2.219 -3.982 1.00 77.31 94 PRO A N 1
ATOM 735 C CA . PRO A 1 94 ? 3.620 1.106 -3.060 1.00 77.31 94 PRO A CA 1
ATOM 736 C C . PRO A 1 94 ? 4.159 -0.213 -3.629 1.00 77.31 94 PRO A C 1
ATOM 738 O O . PRO A 1 94 ? 4.750 -1.009 -2.902 1.00 77.31 94 PRO A O 1
ATOM 741 N N . LEU A 1 95 ? 4.030 -0.406 -4.948 1.00 81.75 95 LEU A N 1
ATOM 742 C CA . LEU A 1 95 ? 4.533 -1.582 -5.651 1.00 81.75 95 LEU A CA 1
ATOM 743 C C . LEU A 1 95 ? 6.066 -1.631 -5.657 1.00 81.75 95 LEU A C 1
ATOM 745 O O . LEU A 1 95 ? 6.648 -2.667 -5.348 1.00 81.75 95 LEU A O 1
ATOM 749 N N . GLN A 1 96 ? 6.735 -0.511 -5.935 1.00 81.31 96 GLN A N 1
ATOM 750 C CA . GLN A 1 96 ? 8.197 -0.441 -5.866 1.00 81.31 96 GLN A CA 1
ATOM 751 C C . GLN A 1 96 ? 8.714 -0.692 -4.443 1.00 81.31 96 GLN A C 1
ATOM 753 O O . GLN A 1 96 ? 9.690 -1.422 -4.273 1.00 81.31 96 GLN A O 1
ATOM 758 N N . HIS A 1 97 ? 8.035 -0.173 -3.412 1.00 81.44 97 HIS A N 1
ATOM 759 C CA . HIS A 1 97 ? 8.363 -0.497 -2.020 1.00 81.44 97 HIS A CA 1
ATOM 760 C C . HIS A 1 97 ? 8.217 -1.996 -1.735 1.00 81.44 97 HIS A C 1
ATOM 762 O O . HIS A 1 97 ? 9.105 -2.583 -1.117 1.00 81.44 97 HIS A O 1
ATOM 768 N N . ALA A 1 98 ? 7.148 -2.629 -2.223 1.00 83.88 98 ALA A N 1
ATOM 769 C CA . ALA A 1 98 ? 6.941 -4.068 -2.087 1.00 83.88 98 ALA A CA 1
ATOM 770 C C . ALA A 1 98 ? 8.069 -4.879 -2.752 1.00 83.88 98 ALA A C 1
ATOM 772 O O . ALA A 1 98 ? 8.589 -5.821 -2.148 1.00 83.88 98 ALA A O 1
ATOM 773 N N . CYS A 1 99 ? 8.513 -4.460 -3.943 1.00 84.31 99 CYS A N 1
ATOM 774 C CA . CYS A 1 99 ? 9.649 -5.053 -4.650 1.00 84.31 99 CYS A CA 1
ATOM 775 C C . CYS A 1 99 ? 10.964 -4.894 -3.871 1.00 84.31 99 CYS A C 1
ATOM 777 O O . CYS A 1 99 ? 11.685 -5.871 -3.682 1.00 84.31 99 CYS A O 1
ATOM 779 N N . VAL A 1 100 ? 11.263 -3.692 -3.360 1.00 83.62 100 VAL A N 1
ATOM 780 C CA . VAL A 1 100 ? 12.473 -3.425 -2.553 1.00 83.62 100 VAL A CA 1
ATOM 781 C C . VAL A 1 100 ? 12.480 -4.250 -1.265 1.00 83.62 100 VAL A C 1
ATOM 783 O O . VAL A 1 100 ? 13.534 -4.690 -0.808 1.00 83.62 100 VAL A O 1
ATOM 786 N N . LYS A 1 101 ? 11.306 -4.482 -0.674 1.00 82.75 101 LYS A N 1
ATOM 787 C CA . LYS A 1 101 ? 11.144 -5.303 0.532 1.00 82.75 101 LYS A CA 1
ATOM 788 C C . LYS A 1 101 ? 11.123 -6.803 0.250 1.00 82.75 101 LYS A C 1
ATOM 790 O O . LYS A 1 101 ? 11.078 -7.575 1.204 1.00 82.75 101 LYS A O 1
ATOM 795 N N . ASN A 1 102 ? 11.178 -7.213 -1.020 1.00 86.81 102 ASN A N 1
ATOM 796 C CA . ASN A 1 102 ? 11.029 -8.601 -1.452 1.00 86.81 102 ASN A CA 1
ATOM 797 C C . ASN A 1 102 ? 9.746 -9.255 -0.897 1.00 86.81 102 ASN A C 1
ATOM 799 O O . ASN A 1 102 ? 9.730 -10.444 -0.577 1.00 86.81 102 ASN A O 1
ATOM 803 N N . ASN A 1 103 ? 8.669 -8.472 -0.741 1.00 85.19 103 ASN A N 1
ATOM 804 C CA . ASN A 1 103 ? 7.392 -8.993 -0.268 1.00 85.19 103 ASN A CA 1
ATOM 805 C C . ASN A 1 103 ? 6.503 -9.372 -1.449 1.00 85.19 103 ASN A C 1
ATOM 807 O O . ASN A 1 103 ? 5.747 -8.561 -1.984 1.00 85.19 103 ASN A O 1
ATOM 811 N N . LEU A 1 104 ? 6.592 -10.647 -1.809 1.00 87.12 104 LEU A N 1
ATOM 812 C CA . LEU A 1 104 ? 5.841 -11.252 -2.899 1.00 87.12 104 LEU A CA 1
ATOM 813 C C . LEU A 1 104 ? 4.326 -11.187 -2.665 1.00 87.12 104 LEU A C 1
ATOM 815 O O . LEU A 1 104 ? 3.584 -10.898 -3.599 1.00 87.12 104 LEU A O 1
ATOM 819 N N . GLU A 1 105 ? 3.871 -11.371 -1.423 1.00 88.75 105 GLU A N 1
ATOM 820 C CA . GLU A 1 105 ? 2.451 -11.259 -1.080 1.00 88.75 105 GLU A CA 1
ATOM 821 C C . GLU A 1 105 ? 1.939 -9.843 -1.356 1.00 88.75 105 GLU A C 1
ATOM 823 O O . GLU A 1 105 ? 0.926 -9.658 -2.032 1.00 88.75 105 GLU A O 1
ATOM 828 N N . LEU A 1 106 ? 2.685 -8.830 -0.918 1.00 85.19 106 LEU A N 1
ATOM 829 C CA . LEU A 1 106 ? 2.297 -7.444 -1.134 1.00 85.19 106 LEU A CA 1
ATOM 830 C C . LEU A 1 106 ? 2.307 -7.057 -2.618 1.00 85.19 106 LEU A C 1
ATOM 832 O O . LEU A 1 106 ? 1.398 -6.366 -3.076 1.00 85.19 106 LEU A O 1
ATOM 836 N N . VAL A 1 107 ? 3.299 -7.532 -3.376 1.00 87.44 107 VAL A N 1
ATOM 837 C CA . VAL A 1 107 ? 3.347 -7.353 -4.833 1.00 87.44 107 VAL A CA 1
ATOM 838 C C . VAL A 1 107 ? 2.102 -7.956 -5.476 1.00 87.44 107 VAL A C 1
ATOM 840 O O . VAL A 1 107 ? 1.405 -7.261 -6.210 1.00 87.44 107 VAL A O 1
ATOM 843 N N . THR A 1 108 ? 1.774 -9.214 -5.169 1.00 88.88 108 THR A N 1
ATOM 844 C CA . THR A 1 108 ? 0.592 -9.868 -5.753 1.00 88.88 108 THR A CA 1
ATOM 845 C C . THR A 1 108 ? -0.697 -9.130 -5.419 1.00 88.88 108 THR A C 1
ATOM 847 O O . THR A 1 108 ? -1.540 -8.956 -6.292 1.00 88.88 108 THR A O 1
ATOM 850 N N . LEU A 1 109 ? -0.821 -8.627 -4.191 1.00 88.12 109 LEU A N 1
ATOM 851 C CA . LEU A 1 109 ? -1.999 -7.907 -3.737 1.00 88.12 109 LEU A CA 1
ATOM 852 C C . LEU A 1 109 ? -2.183 -6.572 -4.458 1.00 88.12 109 LEU A C 1
ATOM 854 O O . LEU A 1 109 ? -3.290 -6.243 -4.872 1.00 88.12 109 LEU A O 1
ATOM 858 N N . LEU A 1 110 ? -1.107 -5.805 -4.617 1.00 84.75 110 LEU A N 1
ATOM 859 C CA . LEU A 1 110 ? -1.153 -4.534 -5.332 1.00 84.75 110 LEU A CA 1
ATOM 860 C C . LEU A 1 110 ? -1.479 -4.756 -6.816 1.00 84.75 110 LEU A C 1
ATOM 862 O O . LEU A 1 110 ? -2.324 -4.051 -7.364 1.00 84.75 110 LEU A O 1
ATOM 866 N N . LEU A 1 111 ? -0.879 -5.769 -7.448 1.00 86.19 111 LEU A N 1
ATOM 867 C CA . LEU A 1 111 ? -1.148 -6.116 -8.848 1.00 86.19 111 LEU A CA 1
ATOM 868 C C . LEU A 1 111 ? -2.585 -6.590 -9.078 1.00 86.19 111 LEU A C 1
ATOM 870 O O . LEU A 1 111 ? -3.221 -6.146 -10.031 1.00 86.19 111 LEU A O 1
ATOM 874 N N . ASP A 1 112 ? -3.122 -7.426 -8.188 1.00 87.56 112 ASP A N 1
ATOM 875 C CA . ASP A 1 112 ? -4.520 -7.879 -8.235 1.00 87.56 112 ASP A CA 1
ATOM 876 C C . ASP A 1 112 ? -5.508 -6.703 -8.142 1.00 87.56 112 ASP A C 1
ATOM 878 O O . ASP A 1 112 ? -6.605 -6.725 -8.697 1.00 87.56 112 ASP A O 1
ATOM 882 N N . LYS A 1 113 ? -5.085 -5.618 -7.488 1.00 83.75 113 LYS A N 1
ATOM 883 C CA . LYS A 1 113 ? -5.853 -4.378 -7.335 1.00 83.75 113 LYS A CA 1
ATOM 884 C C . LYS A 1 113 ? -5.594 -3.352 -8.438 1.00 83.75 113 LYS A C 1
ATOM 886 O O . LYS A 1 113 ? -6.076 -2.226 -8.342 1.00 83.75 113 LYS A O 1
ATOM 891 N N . GLY A 1 114 ? -4.892 -3.745 -9.501 1.00 81.50 114 GLY A N 1
ATOM 892 C CA . GLY A 1 114 ? -4.645 -2.905 -10.670 1.00 81.50 114 GLY A CA 1
ATOM 893 C C . GLY A 1 114 ? -3.502 -1.910 -10.486 1.00 81.50 114 GLY A C 1
ATOM 894 O O . GLY A 1 114 ? -3.510 -0.864 -11.139 1.00 81.50 114 GLY A O 1
ATOM 895 N N . ALA A 1 115 ? -2.537 -2.203 -9.605 1.00 81.69 115 ALA A N 1
ATOM 896 C CA . ALA A 1 115 ? -1.314 -1.415 -9.518 1.00 81.69 115 ALA A CA 1
ATOM 897 C C . ALA A 1 115 ? -0.579 -1.402 -10.864 1.00 81.69 115 ALA A C 1
ATOM 899 O O . ALA A 1 115 ? -0.360 -2.451 -11.474 1.00 81.69 115 ALA A O 1
ATOM 900 N N . ASP A 1 116 ? -0.164 -0.222 -11.310 1.00 79.62 116 ASP A N 1
ATOM 901 C CA . ASP A 1 116 ? 0.620 -0.069 -12.524 1.00 79.62 116 ASP A CA 1
ATOM 902 C C . ASP A 1 116 ? 2.069 -0.502 -12.267 1.00 79.62 116 ASP A C 1
ATOM 904 O O . ASP A 1 116 ? 2.816 0.107 -11.496 1.00 79.62 116 ASP A O 1
ATOM 908 N N . ILE A 1 117 ? 2.461 -1.583 -12.942 1.00 79.06 117 ILE A N 1
ATOM 909 C CA . ILE A 1 117 ? 3.814 -2.152 -12.908 1.00 79.06 117 ILE A CA 1
ATOM 910 C C . ILE A 1 117 ? 4.845 -1.154 -13.435 1.00 79.06 117 ILE A C 1
ATOM 912 O O . ILE A 1 117 ? 5.986 -1.140 -12.974 1.00 79.06 117 ILE A O 1
ATOM 916 N N . ASN A 1 118 ? 4.445 -0.325 -14.398 1.00 75.25 118 ASN A N 1
ATOM 917 C CA . ASN A 1 118 ? 5.319 0.618 -15.077 1.00 75.25 118 ASN A CA 1
ATOM 918 C C . ASN A 1 118 ? 5.230 2.024 -14.487 1.00 75.25 118 ASN A C 1
ATOM 920 O O . ASN A 1 118 ? 5.755 2.954 -15.094 1.00 75.25 118 ASN A O 1
ATOM 924 N N . ALA A 1 119 ? 4.586 2.204 -13.331 1.00 68.00 119 ALA A N 1
ATOM 925 C CA . ALA A 1 119 ? 4.526 3.504 -12.690 1.00 68.00 119 ALA A CA 1
ATOM 926 C C . ALA A 1 119 ? 5.944 3.985 -12.332 1.00 68.00 119 ALA A C 1
ATOM 928 O O . ALA A 1 119 ? 6.594 3.474 -11.417 1.00 68.00 119 ALA A O 1
ATOM 929 N N . VAL A 1 120 ? 6.419 4.974 -13.085 1.00 61.28 120 VAL A N 1
ATOM 930 C CA . VAL A 1 120 ? 7.661 5.715 -12.863 1.00 61.28 120 VAL A CA 1
ATOM 931 C C . VAL A 1 120 ? 7.292 7.184 -12.674 1.00 61.28 120 VAL A C 1
ATOM 933 O O . VAL A 1 120 ? 6.691 7.787 -13.565 1.00 61.28 120 VAL A O 1
ATOM 936 N N . TYR A 1 121 ? 7.615 7.736 -11.503 1.00 58.84 121 TYR A N 1
ATOM 937 C CA . TYR A 1 121 ? 7.345 9.126 -11.124 1.00 58.84 121 TYR A CA 1
ATOM 938 C C . TYR A 1 121 ? 8.634 9.875 -10.798 1.00 58.84 121 TYR A C 1
ATOM 940 O O . TYR A 1 121 ? 9.552 9.257 -10.212 1.00 58.84 121 TYR A O 1
#

Organism: NCBI:txid931172

pLDDT: mean 72.38, std 15.5, range [36.53, 88.88]

Secondary structure (DSSP, 8-state):
-----TTT-SS--TTTTTTS-HHHHHHHHHHHHHT-HHHHHHHHHH-PPPHHHHHHHHHHHHHHT-HHHHHHHHHTT--SSPPPPTTSS----HHHHHHHTT-HHHHHHHHHTT--TT---

Radius of gyration: 14.08 Å; chains: 1; bounding box: 27×39×31 Å

Foldseek 3Di:
DDDDDLVPDPDDDVVVCPQPPVVLLVVLLVCLLVLVQVVNLVSCVRGQDDLLSLQVSLLSNLLSVNQSNNVSSVVSVRDQQDFDDPPVVDSDGSLRSCVVVVPPVSNVVSVVSPHDPPRDD

InterPro domains:
  IPR002110 Ankyrin repeat [PF12796] (53-119)
  IPR002110 Ankyrin repeat [PS50088] (90-121)
  IPR002110 Ankyrin repeat [SM00248] (53-82)
  IPR002110 Ankyrin repeat [SM00248] (90-119)
  IPR036770 Ankyrin repeat-containing domain superfamily [G3DSA:1.25.40.20] (9-121)
  IPR036770 Ankyrin repeat-containing domain superfamily [SSF48403] (28-119)

Sequence (121 aa):
MIVWNPRKDHTIPPIAMTAFTQEIFDTLTHTITTGDAEKTENILRTVVLPQEVGYSLMCLAAQKNHVDIIRILIDRGCPVNDPVVKDFNTNMTPLQHACVKNNLELVTLLLDKGADINAVY